Protein AF-J9EIK5-F1 (afdb_monomer_lite)

Radius of gyration: 13.77 Å; chains: 1; bounding box: 35×22×38 Å

Organism: Wuchereria bancrofti (NCBI:txid6293)

Structure (mmCIF, N/CA/C/O backbone):
data_AF-J9EIK5-F1
#
_entry.id   AF-J9EIK5-F1
#
loop_
_atom_site.group_PDB
_atom_site.id
_atom_site.type_symbol
_atom_site.label_atom_id
_atom_site.label_alt_id
_atom_site.label_comp_id
_atom_site.label_asym_id
_atom_site.label_entity_id
_atom_site.label_seq_id
_atom_site.pdbx_PDB_ins_code
_atom_site.Cartn_x
_atom_site.Cartn_y
_atom_site.Cartn_z
_atom_site.occupancy
_atom_site.B_iso_or_equiv
_atom_site.auth_seq_id
_atom_site.auth_comp_id
_atom_site.auth_asym_id
_atom_site.auth_atom_id
_atom_site.pdbx_PDB_model_num
ATOM 1 N N . SER A 1 1 ? -17.158 5.060 20.054 1.00 60.31 1 SER A N 1
ATOM 2 C CA . SER A 1 1 ? -16.943 4.169 18.900 1.00 60.31 1 SER A CA 1
ATOM 3 C C . SER A 1 1 ? -15.553 4.424 18.363 1.00 60.31 1 SER A C 1
ATOM 5 O O . SER A 1 1 ? -15.316 5.516 17.854 1.00 60.31 1 SER A O 1
ATOM 7 N N . ARG A 1 2 ? -14.625 3.474 18.516 1.00 78.94 2 ARG A N 1
ATOM 8 C CA . ARG A 1 2 ? -13.291 3.571 17.897 1.00 78.94 2 ARG A CA 1
ATOM 9 C C . ARG A 1 2 ? -13.414 2.909 16.525 1.00 78.94 2 ARG A C 1
ATOM 11 O O . ARG A 1 2 ? -13.727 1.726 16.451 1.00 78.94 2 ARG A O 1
ATOM 18 N N . ALA A 1 3 ? -13.287 3.679 15.449 1.00 88.69 3 ALA A N 1
ATOM 19 C CA . ALA A 1 3 ? -13.331 3.141 14.092 1.00 88.69 3 ALA A CA 1
ATOM 20 C C . ALA A 1 3 ? -11.904 2.881 13.599 1.00 88.69 3 ALA A C 1
ATOM 22 O O . ALA A 1 3 ? -11.011 3.679 13.868 1.00 88.69 3 ALA A O 1
ATOM 23 N N . GLN A 1 4 ? -11.704 1.774 12.890 1.00 93.44 4 GLN A N 1
ATOM 24 C CA . GLN A 1 4 ? -10.450 1.422 12.231 1.00 93.44 4 GLN A CA 1
ATOM 25 C C . GLN A 1 4 ? -10.709 1.043 10.777 1.00 93.44 4 GLN A C 1
ATOM 27 O O . GLN A 1 4 ? -11.743 0.461 10.442 1.00 93.44 4 GLN A O 1
ATOM 32 N N . VAL A 1 5 ? -9.744 1.331 9.914 1.00 94.69 5 VAL A N 1
ATOM 33 C CA . VAL A 1 5 ? -9.717 0.887 8.524 1.00 94.69 5 VAL A CA 1
ATOM 34 C C . VAL A 1 5 ? -8.710 -0.247 8.423 1.00 94.69 5 VAL A C 1
ATOM 36 O O . VAL A 1 5 ? -7.552 -0.104 8.812 1.00 94.69 5 VAL A O 1
ATOM 39 N N . LEU A 1 6 ? -9.152 -1.392 7.909 1.00 95.31 6 LEU A N 1
ATOM 40 C CA . LEU A 1 6 ? -8.264 -2.501 7.587 1.00 95.31 6 LEU A CA 1
ATOM 41 C C . LEU A 1 6 ? -8.023 -2.512 6.087 1.00 95.31 6 LEU A C 1
ATOM 43 O O . LEU A 1 6 ? -8.984 -2.490 5.318 1.00 95.31 6 LEU A O 1
ATOM 47 N N . VAL A 1 7 ? -6.760 -2.604 5.683 1.00 95.50 7 VAL A N 1
ATOM 48 C CA . VAL A 1 7 ? -6.336 -2.680 4.282 1.00 95.50 7 VAL A CA 1
ATOM 49 C C . VAL A 1 7 ? -5.565 -3.973 4.046 1.00 95.50 7 VAL A C 1
ATOM 51 O O . VAL A 1 7 ? -4.751 -4.380 4.872 1.00 95.50 7 VAL A O 1
ATOM 54 N N . TYR A 1 8 ? -5.817 -4.617 2.912 1.00 95.44 8 TYR A N 1
ATOM 55 C CA . TYR A 1 8 ? -5.068 -5.768 2.419 1.00 95.44 8 TYR A CA 1
ATOM 56 C C . TYR A 1 8 ? -4.602 -5.485 0.993 1.00 95.44 8 TYR A C 1
ATOM 58 O O . TYR A 1 8 ? -5.417 -5.112 0.149 1.00 95.44 8 TYR A O 1
ATOM 66 N N . ILE A 1 9 ? -3.312 -5.665 0.717 1.00 94.69 9 ILE A N 1
ATOM 67 C CA . ILE A 1 9 ? -2.752 -5.496 -0.628 1.00 94.69 9 ILE A CA 1
ATOM 68 C C . ILE A 1 9 ? -2.782 -6.862 -1.325 1.00 94.69 9 ILE A C 1
ATOM 70 O O . ILE A 1 9 ? -2.015 -7.750 -0.971 1.00 94.69 9 ILE A O 1
ATOM 74 N N . ASP A 1 10 ? -3.696 -7.039 -2.284 1.00 93.62 10 ASP A N 1
ATOM 75 C CA . ASP A 1 10 ? -3.874 -8.294 -3.032 1.00 93.62 10 ASP A CA 1
ATOM 76 C C . ASP A 1 10 ? -2.789 -8.504 -4.085 1.00 93.62 10 ASP A C 1
ATOM 78 O O . ASP A 1 10 ? -2.378 -9.630 -4.349 1.00 93.62 10 ASP A O 1
ATOM 82 N N . GLN A 1 11 ? -2.377 -7.424 -4.745 1.00 92.44 11 GLN A N 1
ATOM 83 C CA . GLN A 1 11 ? -1.371 -7.456 -5.799 1.00 92.44 11 GLN A CA 1
ATOM 84 C C . GLN A 1 11 ? -0.525 -6.195 -5.699 1.00 92.44 11 GLN A C 1
ATOM 86 O O . GLN A 1 11 ? -1.062 -5.102 -5.520 1.00 92.44 11 GLN A O 1
ATOM 91 N N . LEU A 1 12 ? 0.786 -6.345 -5.847 1.00 91.50 12 LEU A N 1
ATOM 92 C CA . LEU A 1 12 ? 1.732 -5.244 -5.958 1.00 91.50 12 LEU A CA 1
ATOM 93 C C . LEU A 1 12 ? 2.698 -5.593 -7.083 1.00 91.50 12 LEU A C 1
ATOM 95 O O . LEU A 1 12 ? 3.570 -6.440 -6.925 1.00 91.50 12 LEU A O 1
ATOM 99 N N . GLN A 1 13 ? 2.495 -4.968 -8.234 1.00 91.31 13 GLN A N 1
ATOM 100 C CA . GLN A 1 13 ? 3.338 -5.131 -9.405 1.00 91.31 13 GLN A CA 1
ATOM 101 C C . GLN A 1 13 ? 4.073 -3.818 -9.626 1.00 91.31 13 GLN A C 1
ATOM 103 O O . GLN A 1 13 ? 3.614 -2.960 -10.375 1.00 91.31 13 GLN A O 1
ATOM 108 N N . LEU A 1 14 ? 5.195 -3.646 -8.933 1.00 91.12 14 LEU A N 1
ATOM 109 C CA . LEU A 1 14 ? 6.055 -2.476 -9.061 1.00 91.12 14 LEU A CA 1
ATOM 110 C C . LEU A 1 14 ? 7.479 -2.906 -9.463 1.00 91.12 14 LEU A C 1
ATOM 112 O O . LEU A 1 14 ? 7.852 -4.067 -9.276 1.00 91.12 14 LEU A O 1
ATOM 116 N N . PRO A 1 15 ? 8.283 -1.990 -10.025 1.00 89.38 15 PRO A N 1
ATOM 117 C CA . PRO A 1 15 ? 9.684 -2.246 -10.332 1.00 89.38 15 PRO A CA 1
ATOM 118 C C . PRO A 1 15 ? 10.457 -2.641 -9.069 1.00 89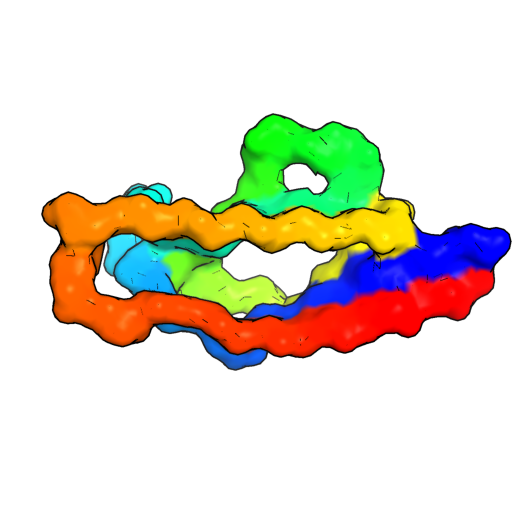.38 15 PRO A C 1
ATOM 120 O O . PRO A 1 15 ? 10.599 -1.838 -8.144 1.00 89.38 15 PRO A O 1
ATOM 123 N N . CYS A 1 16 ? 10.993 -3.862 -9.047 1.00 85.69 16 CYS A N 1
ATOM 124 C CA . CYS A 1 16 ? 11.809 -4.327 -7.935 1.00 85.69 16 CYS A CA 1
ATOM 125 C C . CYS A 1 16 ? 13.286 -3.992 -8.175 1.00 85.69 16 CYS A C 1
ATOM 127 O O . CYS A 1 16 ? 13.927 -4.537 -9.074 1.00 85.69 16 CYS A O 1
ATOM 129 N N . LYS A 1 17 ? 13.818 -3.056 -7.385 1.00 82.69 17 LYS A N 1
ATOM 130 C CA . LYS A 1 17 ? 15.209 -2.585 -7.443 1.00 82.69 17 LYS A CA 1
ATOM 131 C C . LYS A 1 17 ? 15.773 -2.466 -6.032 1.00 82.69 17 LYS A C 1
ATOM 133 O O . LYS A 1 17 ? 15.015 -2.297 -5.083 1.00 82.69 17 LYS A O 1
ATOM 138 N N . ALA A 1 18 ? 17.104 -2.470 -5.912 1.00 77.31 18 ALA A N 1
ATOM 139 C CA . ALA A 1 18 ? 17.796 -2.305 -4.627 1.00 77.31 18 ALA A CA 1
ATOM 140 C C . ALA A 1 18 ? 17.350 -1.043 -3.859 1.00 77.31 18 ALA A C 1
ATOM 142 O O . ALA A 1 18 ? 17.229 -1.073 -2.638 1.00 77.31 18 ALA A O 1
ATOM 143 N N . THR A 1 19 ? 17.035 0.036 -4.584 1.00 83.88 19 THR A N 1
ATOM 144 C CA . THR A 1 19 ? 16.404 1.240 -4.031 1.00 83.88 19 THR A CA 1
ATOM 145 C C . THR A 1 19 ? 15.072 1.471 -4.735 1.00 83.88 19 THR A C 1
ATOM 147 O O . THR A 1 19 ? 15.051 1.762 -5.932 1.00 83.88 19 THR A O 1
ATOM 150 N N . CYS A 1 20 ? 13.959 1.368 -4.002 1.00 85.94 20 CYS A N 1
ATOM 151 C CA . CYS A 1 20 ? 12.629 1.632 -4.552 1.00 85.94 20 CYS A CA 1
ATOM 152 C C . CYS A 1 20 ? 12.491 3.114 -4.953 1.00 85.94 20 CYS A C 1
ATOM 154 O O . CYS A 1 20 ? 12.390 3.999 -4.099 1.00 85.94 20 CYS A O 1
ATOM 156 N N . THR A 1 21 ? 12.454 3.393 -6.254 1.00 89.56 21 THR A N 1
ATOM 157 C CA . THR A 1 21 ? 12.131 4.714 -6.825 1.00 89.56 21 THR A CA 1
ATOM 158 C C . THR A 1 21 ? 10.644 4.872 -7.123 1.00 89.56 21 THR A C 1
ATOM 160 O O . THR A 1 21 ? 10.106 5.972 -6.986 1.00 89.56 21 THR A O 1
ATOM 163 N N . THR A 1 22 ? 9.994 3.760 -7.462 1.00 91.62 22 THR A N 1
ATOM 164 C CA . THR A 1 22 ? 8.542 3.589 -7.516 1.00 91.62 22 THR A CA 1
ATOM 165 C C . THR A 1 22 ? 8.115 2.739 -6.324 1.00 91.62 22 THR A C 1
ATOM 167 O O . THR A 1 22 ? 8.698 1.683 -6.086 1.00 91.62 22 THR A O 1
ATOM 170 N N . TYR A 1 23 ? 7.135 3.193 -5.546 1.00 92.75 23 TYR A N 1
ATOM 171 C CA . TYR A 1 23 ? 6.667 2.481 -4.355 1.00 92.75 23 TYR A CA 1
ATOM 172 C C . TYR A 1 23 ? 5.244 2.865 -3.954 1.00 92.75 23 TYR A C 1
ATOM 174 O O . TYR A 1 23 ? 4.736 3.939 -4.288 1.00 92.75 23 TYR A O 1
ATOM 182 N N . LEU A 1 24 ? 4.641 1.989 -3.157 1.00 93.69 24 LEU A N 1
ATOM 183 C CA . LEU A 1 24 ? 3.447 2.260 -2.374 1.00 93.69 24 LEU A CA 1
ATOM 184 C C . LEU A 1 24 ? 3.861 2.594 -0.935 1.00 93.69 24 LEU A C 1
ATOM 186 O O . LEU A 1 24 ? 4.431 1.751 -0.244 1.00 93.69 24 LEU A O 1
ATOM 190 N N . GLU A 1 25 ? 3.605 3.815 -0.478 1.00 93.12 25 GLU A N 1
ATOM 191 C CA . GLU A 1 25 ? 3.798 4.214 0.918 1.00 93.12 25 GLU A CA 1
ATOM 192 C C . GLU A 1 25 ? 2.471 4.103 1.677 1.00 93.12 25 GLU A C 1
ATOM 194 O O . GLU A 1 25 ? 1.448 4.648 1.256 1.00 93.12 25 GLU A O 1
ATOM 199 N N . LEU A 1 26 ? 2.499 3.382 2.799 1.00 92.69 26 LEU A N 1
ATOM 200 C CA . LEU A 1 26 ? 1.344 3.138 3.660 1.00 92.69 26 LEU A CA 1
ATOM 201 C C . LEU A 1 26 ? 1.510 3.912 4.969 1.00 92.69 26 LEU A C 1
ATOM 203 O O . LEU A 1 26 ? 2.504 3.723 5.680 1.00 92.69 26 LEU A O 1
ATOM 207 N N . LYS A 1 27 ? 0.524 4.747 5.309 1.00 93.69 27 LYS A N 1
ATOM 208 C CA . LYS A 1 27 ? 0.449 5.450 6.597 1.00 93.69 27 LYS A CA 1
ATOM 209 C C . LYS A 1 27 ? -0.834 5.054 7.316 1.00 93.69 27 LYS A C 1
ATOM 211 O O . LYS A 1 27 ? -1.936 5.273 6.819 1.00 93.69 27 LYS A O 1
ATOM 216 N N . PHE A 1 28 ? -0.660 4.454 8.484 1.00 91.62 28 PHE A N 1
ATOM 217 C CA . PHE A 1 28 ? -1.746 3.876 9.275 1.00 91.62 28 PHE A CA 1
ATOM 218 C C . PHE A 1 28 ? -1.585 4.135 10.781 1.00 91.62 28 PHE A C 1
ATOM 220 O O . PHE A 1 28 ? -2.434 3.718 11.565 1.00 91.62 28 PHE A O 1
ATOM 227 N N . LYS A 1 29 ? -0.513 4.826 11.187 1.00 90.62 29 LYS A N 1
ATOM 228 C CA . LYS A 1 29 ? -0.271 5.247 12.572 1.00 90.62 29 LYS A CA 1
ATOM 229 C C . LYS A 1 29 ? -0.979 6.563 12.883 1.00 90.62 29 LYS A C 1
ATOM 231 O O . LYS A 1 29 ? -1.224 7.357 11.976 1.00 90.62 29 LYS A O 1
ATOM 236 N N . ALA A 1 30 ? -1.278 6.806 14.154 1.00 86.69 30 ALA A N 1
ATOM 237 C CA . ALA A 1 30 ? -2.004 7.984 14.622 1.00 86.69 30 ALA A CA 1
ATOM 238 C C . ALA A 1 30 ? -1.260 9.299 14.345 1.00 86.69 30 ALA A C 1
ATOM 240 O O . ALA A 1 30 ? -1.886 10.318 14.071 1.00 86.69 30 ALA A O 1
ATOM 241 N N . ASP A 1 31 ? 0.071 9.269 14.379 1.00 84.62 31 ASP A N 1
ATOM 242 C CA . ASP A 1 31 ? 0.938 10.419 14.114 1.00 84.62 31 ASP A CA 1
ATOM 243 C C . ASP A 1 31 ? 1.159 10.695 12.618 1.00 84.62 31 ASP A C 1
ATOM 245 O O . ASP A 1 31 ? 1.744 11.719 12.265 1.00 84.62 31 ASP A O 1
ATOM 249 N N . MET A 1 32 ? 0.703 9.793 11.739 1.00 79.81 32 MET A N 1
ATOM 250 C CA . MET A 1 32 ? 0.867 9.876 10.287 1.00 79.81 32 MET A CA 1
ATOM 251 C C . MET A 1 32 ? 2.302 10.243 9.874 1.00 79.81 32 MET A C 1
ATOM 253 O O . MET A 1 32 ? 2.485 11.060 8.966 1.00 79.81 32 MET A O 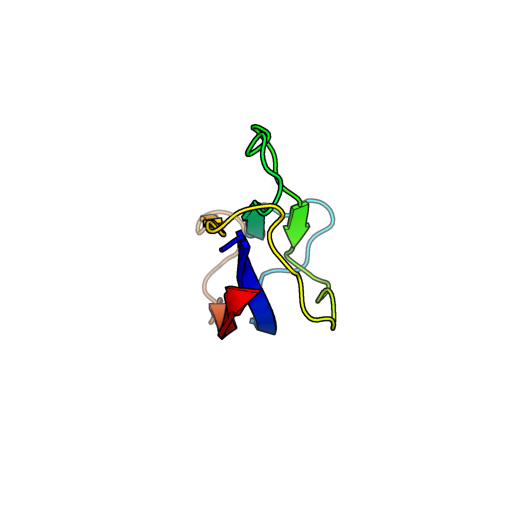1
ATOM 257 N N . ILE A 1 33 ? 3.311 9.641 10.535 1.00 77.00 33 ILE A N 1
ATOM 258 C CA . ILE A 1 33 ? 4.744 9.942 10.350 1.00 77.00 33 ILE A CA 1
ATOM 259 C C . ILE A 1 33 ? 5.116 10.314 8.912 1.00 77.00 33 ILE A C 1
ATOM 261 O O . ILE A 1 33 ? 4.691 9.662 7.955 1.00 77.00 33 ILE A O 1
ATOM 265 N N . LEU A 1 34 ? 5.986 11.323 8.762 1.00 67.44 34 LEU A N 1
ATOM 266 C CA . LEU A 1 34 ? 6.421 11.884 7.473 1.00 67.44 34 LEU A CA 1
ATOM 267 C C . LEU A 1 34 ? 6.858 10.824 6.449 1.00 67.44 34 LEU A C 1
ATOM 269 O O . LEU A 1 34 ? 6.588 10.996 5.264 1.00 67.44 34 LEU A O 1
ATOM 273 N N . THR A 1 35 ? 7.435 9.702 6.892 1.00 67.38 35 THR A N 1
ATOM 274 C CA . THR A 1 35 ? 7.725 8.539 6.038 1.00 67.38 35 THR A CA 1
ATOM 275 C C . THR A 1 35 ? 7.044 7.287 6.587 1.00 67.38 35 THR A C 1
ATOM 277 O O . THR A 1 35 ? 7.489 6.729 7.586 1.00 67.38 35 THR A O 1
ATOM 280 N N . GLY A 1 36 ? 5.959 6.852 5.943 1.00 77.19 36 GLY A N 1
ATOM 281 C CA . GLY A 1 36 ? 5.329 5.555 6.203 1.00 77.19 36 GLY A CA 1
ATOM 282 C C . GLY A 1 36 ? 6.153 4.386 5.649 1.00 77.19 36 GLY A C 1
ATOM 283 O O . GLY A 1 36 ? 7.188 4.582 5.009 1.00 77.19 36 GLY A O 1
ATOM 284 N N . SER A 1 37 ? 5.694 3.149 5.865 1.00 86.25 37 SER A N 1
ATOM 285 C CA . SER A 1 37 ? 6.347 1.968 5.276 1.00 86.25 37 SER A CA 1
ATOM 286 C C . SER A 1 37 ? 6.202 1.986 3.752 1.00 86.25 37 SER A C 1
ATOM 288 O O . SER A 1 37 ? 5.092 2.209 3.264 1.00 86.25 37 SER A O 1
ATOM 290 N N . ARG A 1 38 ? 7.289 1.738 3.013 1.00 90.12 38 ARG A N 1
ATOM 291 C CA . ARG A 1 38 ? 7.333 1.782 1.543 1.00 90.12 38 ARG A CA 1
ATOM 292 C C . ARG A 1 38 ? 7.529 0.387 0.965 1.00 90.12 38 ARG A C 1
ATOM 294 O O . ARG A 1 38 ? 8.436 -0.319 1.390 1.00 90.12 38 ARG A O 1
ATOM 301 N N . HIS A 1 39 ? 6.719 0.037 -0.029 1.00 90.25 39 HIS A N 1
ATOM 302 C CA . HIS A 1 39 ? 6.690 -1.294 -0.639 1.00 90.25 39 HIS A CA 1
ATOM 303 C C . HIS A 1 39 ? 6.872 -1.192 -2.156 1.00 90.25 39 HIS A C 1
ATOM 305 O O . HIS A 1 39 ? 6.171 -0.411 -2.803 1.00 90.25 39 HIS A O 1
ATOM 311 N N . CYS A 1 40 ? 7.797 -1.970 -2.726 1.00 89.12 40 CYS A N 1
ATOM 312 C CA . CYS A 1 40 ? 7.956 -2.108 -4.183 1.00 89.12 40 CYS A CA 1
ATOM 313 C C . CYS A 1 40 ? 8.214 -3.546 -4.670 1.00 89.12 40 CYS A C 1
ATOM 315 O O . CYS A 1 40 ? 7.878 -3.858 -5.806 1.00 89.12 40 CYS A O 1
ATOM 317 N N . CYS A 1 41 ? 8.757 -4.426 -3.821 1.00 81.62 41 CYS A N 1
ATOM 318 C CA . CYS A 1 41 ? 9.034 -5.828 -4.168 1.00 81.62 41 CYS A CA 1
ATOM 319 C C . CYS A 1 41 ? 8.197 -6.820 -3.361 1.00 81.62 41 CYS A C 1
ATOM 321 O O . CYS A 1 41 ? 7.764 -7.843 -3.881 1.00 81.62 41 CYS A O 1
ATOM 323 N N . GLU A 1 42 ? 8.001 -6.528 -2.077 1.00 82.06 42 GLU A N 1
ATOM 324 C CA . GLU A 1 42 ? 7.395 -7.459 -1.137 1.00 82.06 42 GLU A CA 1
ATOM 325 C C . GLU A 1 42 ? 6.013 -6.980 -0.721 1.00 82.06 42 GLU A C 1
ATOM 327 O O . GLU A 1 42 ? 5.764 -5.788 -0.519 1.00 82.06 42 GLU A O 1
ATOM 332 N N . LEU A 1 43 ? 5.107 -7.946 -0.608 1.00 81.94 43 LEU A N 1
ATOM 333 C CA . LEU A 1 43 ? 3.779 -7.741 -0.067 1.00 81.94 43 LEU A CA 1
ATOM 334 C C . LEU A 1 43 ? 3.809 -8.016 1.440 1.00 81.94 43 LEU A C 1
ATOM 336 O O . LEU A 1 43 ? 4.346 -9.042 1.856 1.00 81.94 43 LEU A O 1
ATOM 340 N N . PRO A 1 44 ? 3.136 -7.192 2.259 1.00 77.12 44 PRO A N 1
ATOM 341 C CA . PRO A 1 44 ? 2.940 -7.483 3.678 1.00 77.12 44 PRO A CA 1
ATOM 342 C C . PRO A 1 44 ? 2.202 -8.807 3.944 1.00 77.12 44 PRO A C 1
ATOM 344 O O . PRO A 1 44 ? 2.244 -9.302 5.064 1.00 77.12 44 PRO A O 1
ATOM 347 N N . ASN A 1 45 ? 1.487 -9.356 2.945 1.00 82.75 45 ASN A N 1
ATOM 348 C CA . ASN A 1 45 ? 0.687 -10.591 3.011 1.00 82.75 45 ASN A CA 1
ATOM 349 C C . ASN A 1 45 ? -0.241 -10.693 4.239 1.00 82.75 45 ASN A C 1
ATOM 351 O O . ASN A 1 45 ? -0.612 -11.783 4.671 1.00 82.75 45 ASN A O 1
ATOM 355 N N . ALA A 1 46 ? -0.661 -9.551 4.782 1.00 90.12 46 ALA A N 1
ATOM 356 C CA . ALA A 1 46 ? -1.455 -9.453 5.996 1.00 90.12 46 ALA A CA 1
ATOM 357 C C . ALA A 1 46 ? -2.429 -8.273 5.916 1.00 90.12 46 ALA A C 1
ATOM 359 O O . ALA A 1 46 ? -2.214 -7.309 5.178 1.00 90.12 46 ALA A O 1
ATOM 360 N N . TRP A 1 47 ? -3.507 -8.350 6.700 1.00 93.81 47 TRP A N 1
ATOM 361 C CA . TRP A 1 47 ? -4.374 -7.199 6.937 1.00 93.81 47 TRP A CA 1
ATOM 362 C C . TRP A 1 47 ? -3.656 -6.198 7.840 1.00 93.81 47 TRP A C 1
ATOM 364 O O . TRP A 1 47 ? -3.184 -6.559 8.916 1.00 93.81 47 TRP A O 1
ATOM 374 N N . ILE A 1 48 ? -3.621 -4.939 7.420 1.00 93.25 48 ILE A N 1
ATOM 375 C CA . ILE A 1 48 ? -3.027 -3.836 8.173 1.00 93.25 48 ILE A CA 1
ATOM 376 C C . ILE A 1 48 ? -4.169 -3.000 8.738 1.00 93.25 48 ILE A C 1
ATOM 378 O O . ILE A 1 48 ? -4.972 -2.465 7.975 1.00 93.25 48 ILE A O 1
ATOM 382 N N . ALA A 1 49 ? -4.248 -2.904 10.063 1.00 93.56 49 ALA A N 1
ATOM 383 C CA . ALA A 1 49 ? -5.218 -2.060 10.750 1.00 93.56 49 ALA A CA 1
ATOM 384 C C . ALA A 1 49 ? -4.626 -0.672 11.017 1.00 93.56 49 ALA A C 1
ATOM 386 O O . ALA A 1 49 ? -3.487 -0.559 11.472 1.00 93.56 49 ALA A O 1
ATOM 387 N N . SER A 1 50 ? -5.404 0.379 10.768 1.00 93.38 50 SER A N 1
ATOM 388 C CA . SER A 1 50 ? -5.054 1.729 11.205 1.00 93.38 50 SER A CA 1
ATOM 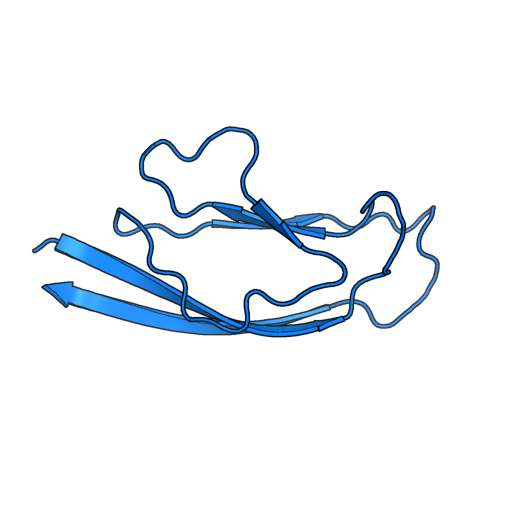389 C C . SER A 1 50 ? -5.254 1.916 12.709 1.00 93.38 50 SER A C 1
ATOM 391 O O . SER A 1 50 ? -6.173 1.365 13.314 1.00 93.38 50 SER A O 1
ATOM 393 N N . GLU A 1 51 ? -4.406 2.732 13.332 1.00 91.56 51 GLU A N 1
ATOM 394 C CA . GLU A 1 51 ? -4.521 3.103 14.749 1.00 91.56 51 GLU A CA 1
ATOM 395 C C . GLU A 1 51 ? -5.739 4.012 15.015 1.00 91.56 51 GLU A C 1
ATOM 397 O O . GLU A 1 51 ? -6.271 4.021 16.125 1.00 91.56 51 GLU A O 1
ATOM 402 N N . SER A 1 52 ? -6.202 4.730 13.984 1.00 89.19 52 SER A N 1
ATOM 403 C CA . SER A 1 52 ? -7.404 5.578 13.983 1.00 89.19 52 SER A CA 1
ATOM 404 C C . SER A 1 52 ? -8.351 5.192 12.834 1.00 89.19 52 SER A C 1
ATOM 406 O O . SER A 1 52 ? -8.206 4.146 12.212 1.00 89.19 52 SER A O 1
ATOM 408 N N . ASP A 1 53 ? -9.301 6.055 12.507 1.00 91.00 53 ASP A N 1
ATOM 409 C CA . ASP A 1 53 ? -10.268 5.956 11.411 1.00 91.00 53 ASP A CA 1
ATOM 410 C C . ASP A 1 53 ? -9.703 6.258 10.010 1.00 91.00 53 ASP A C 1
ATOM 412 O O . ASP A 1 53 ? -10.444 6.232 9.028 1.00 91.00 53 ASP A O 1
ATOM 416 N N . THR A 1 54 ? -8.402 6.536 9.908 1.00 91.25 54 THR A N 1
ATOM 417 C CA . THR A 1 54 ? -7.759 6.992 8.675 1.00 91.25 54 THR A CA 1
ATOM 418 C C . THR A 1 54 ? -6.623 6.060 8.261 1.00 91.25 54 THR A C 1
ATOM 420 O O . THR A 1 54 ? -5.770 5.696 9.070 1.00 91.25 54 THR A O 1
ATOM 423 N N . PHE A 1 55 ? -6.585 5.723 6.972 1.00 93.75 55 PHE A N 1
ATOM 424 C CA . PHE A 1 55 ? -5.495 4.997 6.325 1.00 93.75 55 PHE A CA 1
ATOM 425 C C . PHE A 1 55 ? -5.134 5.726 5.029 1.00 93.75 55 PHE A C 1
ATOM 427 O O . PHE A 1 55 ? -5.998 5.929 4.177 1.00 93.75 55 PHE A O 1
ATOM 434 N N . VAL A 1 56 ? -3.869 6.114 4.862 1.00 93.69 56 VAL A N 1
ATOM 435 C CA . VAL A 1 56 ? -3.397 6.839 3.674 1.00 93.69 56 VAL A CA 1
ATOM 436 C C . VAL A 1 56 ? -2.504 5.941 2.830 1.00 93.69 56 VAL A C 1
ATOM 438 O O . VAL A 1 56 ? -1.600 5.272 3.335 1.00 93.69 56 VAL A O 1
ATOM 441 N N . ILE A 1 57 ? -2.762 5.961 1.525 1.00 94.00 57 ILE A N 1
ATOM 442 C CA . ILE A 1 57 ? -2.016 5.221 0.512 1.00 94.00 57 ILE A CA 1
ATOM 443 C C . ILE A 1 57 ? -1.436 6.233 -0.463 1.00 94.00 57 ILE A C 1
ATOM 445 O O . ILE A 1 57 ? -2.175 6.986 -1.094 1.00 94.00 57 ILE A O 1
ATOM 449 N N . ILE A 1 58 ? -0.113 6.248 -0.587 1.00 93.81 58 ILE A N 1
ATOM 450 C CA . ILE A 1 58 ? 0.598 7.132 -1.507 1.00 93.81 58 ILE A CA 1
ATOM 451 C C . ILE A 1 58 ? 1.288 6.259 -2.544 1.00 93.81 58 ILE A C 1
ATOM 453 O O . ILE A 1 58 ? 2.179 5.479 -2.218 1.00 93.81 58 ILE A O 1
ATOM 457 N N . TYR A 1 59 ? 0.893 6.407 -3.803 1.00 93.19 59 TYR A N 1
ATOM 458 C CA . TYR A 1 59 ? 1.586 5.785 -4.922 1.00 93.19 59 TYR A CA 1
ATOM 459 C C . TYR A 1 59 ? 2.565 6.783 -5.533 1.00 93.19 59 TYR A C 1
ATOM 461 O O . TYR A 1 59 ? 2.157 7.800 -6.094 1.00 93.19 59 TYR A O 1
ATOM 469 N N . LYS A 1 60 ? 3.863 6.497 -5.416 1.00 91.94 60 LYS A N 1
ATOM 470 C CA . LYS A 1 60 ? 4.919 7.265 -6.073 1.00 91.94 60 LYS A CA 1
ATOM 471 C C . LYS A 1 60 ? 5.454 6.459 -7.244 1.00 91.94 60 LYS A C 1
ATOM 473 O O . LYS A 1 60 ? 5.927 5.347 -7.039 1.00 91.94 60 LYS A O 1
ATOM 478 N N . ALA A 1 61 ? 5.437 7.046 -8.435 1.00 89.75 61 ALA A N 1
ATOM 479 C CA . ALA A 1 61 ? 6.011 6.457 -9.638 1.00 89.75 61 ALA A CA 1
ATOM 480 C C . ALA A 1 61 ? 7.198 7.286 -10.146 1.00 89.75 61 ALA A C 1
ATOM 482 O O . ALA A 1 61 ? 7.157 8.517 -10.119 1.00 89.75 61 ALA A O 1
ATOM 483 N N . ASN A 1 62 ? 8.236 6.612 -10.640 1.00 88.50 62 ASN A N 1
ATOM 484 C CA . ASN A 1 62 ? 9.357 7.222 -11.348 1.00 88.50 62 ASN A CA 1
ATOM 485 C C . ASN A 1 62 ? 9.462 6.659 -12.770 1.00 88.50 62 ASN A C 1
ATOM 487 O O . ASN A 1 62 ? 10.160 5.681 -13.035 1.00 88.50 62 ASN A O 1
ATOM 491 N N . ILE A 1 63 ? 8.782 7.325 -13.702 1.00 81.12 63 ILE A N 1
ATOM 492 C CA . ILE A 1 63 ? 8.720 6.915 -15.111 1.00 81.12 63 ILE A CA 1
ATOM 493 C C . ILE A 1 63 ? 10.066 7.017 -15.846 1.00 81.12 63 ILE A C 1
ATOM 495 O O . ILE A 1 63 ? 10.240 6.379 -16.878 1.00 81.12 63 ILE A O 1
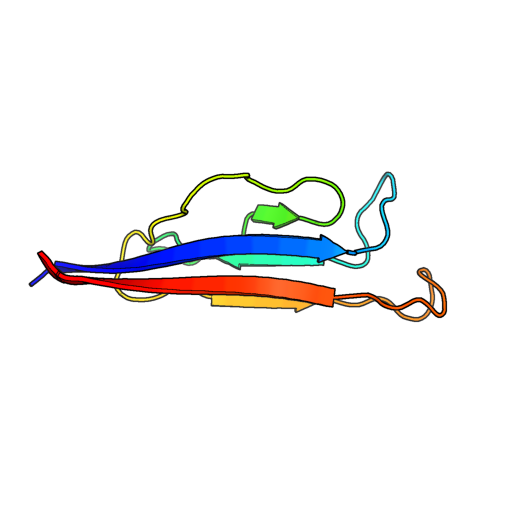ATOM 499 N N . LEU A 1 64 ? 11.018 7.803 -15.331 1.00 82.12 64 LEU A N 1
ATOM 500 C CA . LEU A 1 64 ? 12.311 8.020 -15.985 1.00 82.12 64 LEU A CA 1
ATOM 501 C C . LEU A 1 64 ? 13.258 6.841 -15.767 1.00 82.12 64 LEU A C 1
ATOM 503 O O . LEU A 1 64 ? 14.012 6.474 -16.662 1.00 82.12 64 LEU A O 1
ATOM 507 N N .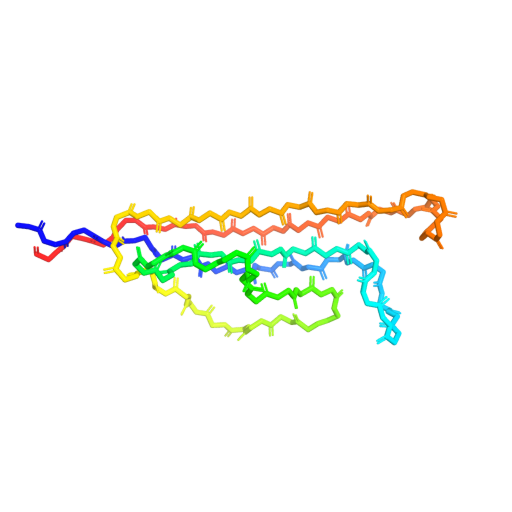 THR A 1 65 ? 13.231 6.253 -14.570 1.00 77.75 65 THR A N 1
ATOM 508 C CA . THR A 1 65 ? 14.158 5.180 -14.192 1.00 77.75 65 THR A CA 1
ATOM 509 C C . THR A 1 65 ? 13.566 3.797 -14.390 1.00 77.75 65 THR A C 1
ATOM 511 O O . THR A 1 65 ? 14.313 2.832 -14.548 1.00 77.75 65 THR A O 1
ATOM 514 N N . ASP A 1 66 ? 12.241 3.671 -14.337 1.00 77.62 66 ASP A N 1
ATOM 515 C CA . ASP A 1 66 ? 11.582 2.374 -14.171 1.00 77.62 66 ASP A CA 1
ATOM 516 C C . ASP A 1 66 ? 10.958 1.827 -15.460 1.00 77.62 66 ASP A C 1
ATOM 518 O O . ASP A 1 66 ? 10.400 0.730 -15.467 1.00 77.62 66 ASP A O 1
ATOM 522 N N . GLY A 1 67 ? 11.139 2.557 -16.565 1.00 71.56 67 GLY A N 1
ATOM 523 C CA . GLY A 1 67 ? 10.734 2.147 -17.902 1.00 71.56 67 GLY A CA 1
ATOM 524 C C . GLY A 1 67 ? 9.219 2.056 -18.086 1.00 71.56 67 GLY A C 1
ATOM 525 O O . GLY A 1 67 ? 8.419 2.363 -17.198 1.00 71.56 67 GLY A O 1
ATOM 526 N N . PHE A 1 68 ? 8.825 1.618 -19.280 1.00 68.25 68 PHE A N 1
ATOM 527 C CA . PHE A 1 68 ? 7.429 1.414 -19.642 1.00 68.25 68 PHE A CA 1
ATOM 528 C C . PHE A 1 68 ? 7.034 -0.031 -19.329 1.00 68.25 68 PHE A C 1
ATOM 530 O O . PHE A 1 68 ? 7.390 -0.956 -20.054 1.00 68.25 68 PHE A O 1
ATOM 537 N N . GLY A 1 69 ? 6.313 -0.221 -18.227 1.00 73.50 69 GLY A N 1
ATOM 538 C CA . GLY A 1 69 ? 5.733 -1.497 -17.823 1.00 73.50 69 GLY A CA 1
ATOM 539 C C . GLY A 1 69 ? 4.343 -1.290 -17.231 1.00 73.50 69 GLY A C 1
ATOM 540 O O . GLY A 1 69 ? 3.957 -0.169 -16.891 1.00 73.50 69 GLY A O 1
ATOM 541 N N . THR A 1 70 ? 3.570 -2.368 -17.120 1.00 80.44 70 THR A N 1
ATOM 542 C CA . THR A 1 70 ? 2.266 -2.336 -16.451 1.00 80.44 70 THR A CA 1
ATOM 543 C C . THR A 1 70 ? 2.492 -2.373 -14.941 1.00 80.44 70 THR A C 1
ATOM 545 O O . THR A 1 70 ? 2.5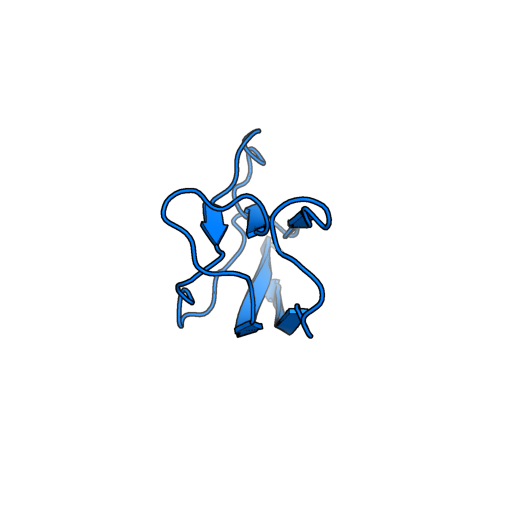60 -3.440 -14.335 1.00 80.44 70 THR A O 1
ATOM 548 N N . TRP A 1 71 ? 2.680 -1.195 -14.346 1.00 88.62 71 TRP A N 1
ATOM 549 C CA . TRP A 1 71 ? 2.890 -1.038 -12.907 1.00 88.62 71 TRP A CA 1
ATOM 550 C C . TRP A 1 71 ? 1.584 -0.701 -12.199 1.00 88.62 71 TRP A C 1
ATOM 552 O O . TRP A 1 71 ? 0.807 0.130 -12.673 1.00 88.62 71 TRP A O 1
ATOM 562 N N . GLY A 1 72 ? 1.344 -1.317 -11.048 1.00 90.44 72 GLY A N 1
ATOM 563 C CA . GLY A 1 72 ? 0.133 -1.062 -10.289 1.00 90.44 72 GLY A CA 1
ATOM 564 C C . GLY A 1 72 ? 0.004 -1.907 -9.036 1.00 90.44 72 GLY A C 1
ATOM 565 O O . GLY A 1 72 ? 0.896 -2.660 -8.646 1.00 90.44 72 GLY A O 1
ATOM 566 N N . PHE A 1 73 ? -1.144 -1.759 -8.391 1.00 93.00 73 PHE A N 1
ATOM 567 C CA . PHE A 1 73 ? -1.502 -2.513 -7.204 1.00 93.00 73 PHE A CA 1
ATOM 568 C C . PHE A 1 73 ? -3.011 -2.734 -7.157 1.00 93.00 73 PHE A C 1
ATOM 570 O O . PHE A 1 73 ? -3.794 -1.951 -7.696 1.00 93.00 73 PHE A O 1
ATOM 577 N N . LYS A 1 74 ? -3.417 -3.801 -6.475 1.00 95.06 74 LYS A N 1
ATOM 578 C CA . LYS A 1 74 ? -4.805 -4.089 -6.128 1.00 95.06 74 LYS A CA 1
ATOM 579 C C . LYS A 1 74 ? -4.896 -4.220 -4.622 1.00 95.06 74 LYS A C 1
ATOM 581 O O . LYS A 1 74 ? -4.046 -4.855 -4.003 1.00 95.06 74 LYS A O 1
ATOM 586 N N . LEU A 1 75 ? -5.936 -3.640 -4.038 1.00 95.69 75 LEU A N 1
ATOM 587 C CA . LEU A 1 75 ? -6.177 -3.725 -2.608 1.00 95.69 75 LEU A CA 1
ATOM 588 C C . LEU A 1 75 ? -7.653 -3.902 -2.287 1.00 95.69 75 LEU A C 1
ATOM 590 O O . LEU A 1 75 ? -8.531 -3.571 -3.085 1.00 95.69 75 LEU A O 1
ATOM 594 N N . ARG A 1 76 ? -7.898 -4.383 -1.074 1.00 96.56 76 ARG A N 1
ATOM 595 C CA . ARG A 1 76 ? -9.203 -4.427 -0.421 1.00 96.56 76 ARG A CA 1
ATOM 596 C C . ARG A 1 76 ? -9.137 -3.615 0.857 1.00 96.56 76 ARG A C 1
ATOM 598 O O . ARG A 1 76 ? -8.110 -3.603 1.534 1.00 96.56 76 ARG A O 1
ATOM 605 N N . TYR A 1 77 ? -10.247 -2.983 1.210 1.00 96.12 77 TYR A N 1
ATOM 606 C CA . TYR A 1 77 ? -10.386 -2.308 2.491 1.00 96.12 77 TYR A CA 1
ATOM 607 C C . TYR A 1 77 ? -11.729 -2.637 3.137 1.00 96.12 77 TYR A C 1
ATOM 609 O O . TYR A 1 77 ? -12.700 -2.968 2.454 1.00 96.12 77 TYR A O 1
ATOM 617 N N . LYS A 1 78 ? -11.784 -2.556 4.465 1.00 95.12 78 LYS A N 1
ATOM 618 C CA . LYS A 1 78 ? -13.030 -2.643 5.230 1.00 95.12 78 LYS A CA 1
ATOM 619 C C . LYS A 1 78 ? -12.977 -1.748 6.458 1.00 95.12 78 LYS A C 1
ATOM 621 O O . LYS A 1 78 ? -11.915 -1.544 7.043 1.00 95.12 78 LYS A O 1
ATOM 626 N N . LEU A 1 79 ? -14.142 -1.247 6.850 1.00 93.38 79 LEU A N 1
ATOM 627 C CA . LEU A 1 79 ? -14.321 -0.503 8.089 1.00 93.38 79 LEU A CA 1
ATOM 628 C C . LEU A 1 79 ? -14.613 -1.481 9.233 1.00 93.38 79 LEU A C 1
ATOM 630 O O . LEU A 1 79 ? -15.538 -2.287 9.136 1.00 93.38 79 LEU A O 1
ATOM 634 N N . CYS A 1 80 ? -13.861 -1.382 10.322 1.00 87.75 80 CYS A N 1
ATOM 635 C CA . CYS A 1 80 ? -14.141 -2.057 11.583 1.00 87.75 80 CYS A CA 1
ATOM 636 C C . CYS A 1 80 ? -14.586 -1.015 12.611 1.00 87.75 80 CYS A C 1
ATOM 638 O O . CYS A 1 80 ? -13.872 -0.050 12.878 1.00 87.75 80 CYS A O 1
ATOM 640 N N . LYS A 1 81 ? -15.786 -1.194 13.167 1.00 80.06 81 LYS A N 1
ATOM 641 C CA . LYS A 1 81 ? -16.303 -0.376 14.269 1.00 80.06 81 LYS A CA 1
ATOM 642 C C . LYS A 1 81 ? -16.317 -1.223 15.538 1.00 80.06 81 LYS A C 1
ATOM 644 O O . LYS A 1 81 ? -16.840 -2.336 15.495 1.00 80.06 81 LYS A O 1
ATOM 649 N N . PHE A 1 82 ? -15.748 -0.682 16.613 1.00 65.56 82 PHE A N 1
ATOM 650 C CA . PHE A 1 82 ? -15.794 -1.231 17.968 1.00 65.56 82 PHE A CA 1
ATOM 651 C C . PHE A 1 82 ? -16.666 -0.352 18.867 1.00 65.56 82 PHE A C 1
ATOM 653 O O . PHE A 1 82 ? -16.538 0.904 18.794 1.00 65.56 82 PHE A O 1
#

pLDDT: mean 87.17, std 8.14, range [60.31, 96.56]

Foldseek 3Di:
DFKKKKKAWPDFAAQDDPDCQWWKFKQQEPVSDPGGDTDGPDGPRDIDIHPGNDIDIDTGDDCPPRDDDPGDTDMDMDMDDD

Sequence (82 aa):
SRAQVLVYIDQLQLPCKATCTTYLELKFKADMILTGSRHCCELPNAWIASESDTFVIIYKANILTDGFGTWGFKLRYKLCKF

Secondary structure (DSSP, 8-state):
--EEEEEEEEEEE----SS-SSEEEEE-STT--SS-EEESS----S-EE-SSS--EEEEE--TTTS-S---EEEEEEEEEE-